Protein AF-A0A4Y2NNW5-F1 (afdb_monomer_lite)

pLDDT: mean 79.13, std 19.4, range [31.53, 97.62]

Organism: Araneus ventricosus (NCBI:txid182803)

Sequence (100 aa):
MILTDFLPQFYQGRVCKYASRQTVSRRLHKGGLFTRRSVVCVPLSPEHVRARLHWVHEHRSWTPEQWGNVLFTDESRFNIQNDSRRATIWRESGIRKRPC

Foldseek 3Di:
DDPPPPDPPPFDDDDPPPDDPVRVQVVLVVVQWDKDFADADDDDDPVNVVVVVVVCVVCVPPDPVNVVPDDDDDDDDDDPDDPPPGDIDIDHPPDRDHDD

Structure (mmCIF, N/CA/C/O backbone):
data_AF-A0A4Y2NNW5-F1
#
_entry.id   AF-A0A4Y2NNW5-F1
#
loop_
_ato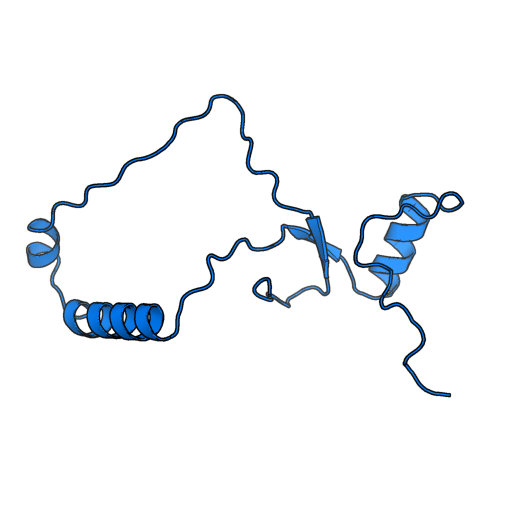m_site.group_PDB
_atom_site.id
_atom_site.type_symbol
_atom_site.label_atom_id
_atom_site.label_alt_id
_atom_site.label_comp_id
_atom_site.label_asym_id
_atom_site.label_entity_id
_atom_site.label_seq_id
_atom_site.pdbx_PDB_ins_code
_atom_site.Cartn_x
_atom_site.Cartn_y
_atom_site.Cartn_z
_atom_site.occupancy
_atom_site.B_iso_or_equiv
_atom_site.auth_seq_id
_atom_site.auth_comp_id
_atom_site.auth_asym_id
_atom_site.auth_atom_id
_atom_site.pdbx_PDB_model_num
ATOM 1 N N . MET A 1 1 ? 3.824 -27.145 -34.377 1.00 35.53 1 MET A N 1
ATOM 2 C CA . MET A 1 1 ? 4.802 -26.071 -34.087 1.00 35.53 1 MET A CA 1
ATOM 3 C C . MET A 1 1 ? 4.299 -25.312 -32.882 1.00 35.53 1 MET A C 1
ATOM 5 O O . MET A 1 1 ? 3.271 -24.656 -32.961 1.00 35.53 1 MET A O 1
ATOM 9 N N . ILE A 1 2 ? 4.929 -25.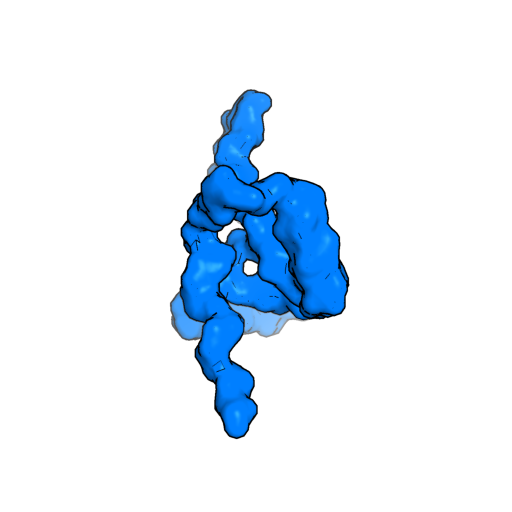572 -31.745 1.00 32.34 2 ILE A N 1
ATOM 10 C CA . ILE A 1 2 ? 4.390 -25.320 -30.413 1.00 32.34 2 ILE A CA 1
ATOM 11 C C . ILE A 1 2 ? 4.745 -23.880 -30.023 1.00 32.34 2 ILE A C 1
ATOM 13 O O . ILE A 1 2 ? 5.879 -23.442 -30.197 1.00 32.34 2 ILE A O 1
ATOM 17 N N . LEU A 1 3 ? 3.751 -23.134 -29.542 1.00 31.53 3 LEU A N 1
ATOM 18 C CA . LEU A 1 3 ? 3.855 -21.773 -29.007 1.00 31.53 3 LEU A CA 1
ATOM 19 C C . LEU A 1 3 ? 4.614 -21.764 -27.665 1.00 31.53 3 LEU A C 1
ATOM 21 O O . LEU A 1 3 ? 4.049 -21.413 -26.634 1.00 31.53 3 LEU A O 1
ATOM 25 N N . THR A 1 4 ? 5.881 -22.180 -27.651 1.00 37.91 4 THR A N 1
ATOM 26 C CA . THR A 1 4 ? 6.716 -22.190 -26.432 1.00 37.91 4 THR A CA 1
ATOM 27 C C . THR A 1 4 ? 8.071 -21.504 -26.587 1.00 37.91 4 THR A C 1
ATOM 29 O O . THR A 1 4 ? 8.717 -21.234 -25.581 1.00 37.91 4 THR A O 1
ATOM 32 N N . ASP A 1 5 ? 8.475 -21.113 -27.798 1.00 39.25 5 ASP A N 1
ATOM 33 C CA . ASP A 1 5 ? 9.846 -20.621 -28.017 1.00 39.25 5 ASP A CA 1
ATOM 34 C C . ASP A 1 5 ? 9.989 -19.092 -28.023 1.00 39.25 5 ASP A C 1
ATOM 36 O O . ASP A 1 5 ? 11.098 -18.564 -28.106 1.00 39.25 5 ASP A O 1
ATOM 40 N N . PHE A 1 6 ? 8.894 -18.344 -27.856 1.00 39.09 6 PHE A N 1
ATOM 41 C CA . PHE A 1 6 ? 8.965 -16.892 -27.684 1.00 39.09 6 PHE A CA 1
ATOM 42 C C . PHE A 1 6 ? 8.998 -16.495 -26.196 1.00 39.09 6 PHE A C 1
ATOM 44 O O . PHE A 1 6 ? 8.045 -15.967 -25.633 1.00 39.09 6 PHE A O 1
ATOM 51 N N . LEU A 1 7 ? 10.203 -16.649 -25.633 1.00 35.22 7 LEU A N 1
ATOM 52 C CA . LEU A 1 7 ? 10.831 -15.732 -24.667 1.00 35.22 7 LEU A CA 1
ATOM 53 C C . LEU A 1 7 ? 10.523 -15.895 -23.160 1.00 35.22 7 LEU A C 1
ATOM 55 O O . LEU A 1 7 ? 9.870 -15.038 -22.564 1.00 35.22 7 LEU A O 1
ATOM 59 N N . PRO A 1 8 ? 11.213 -16.820 -22.464 1.00 35.38 8 PRO A N 1
ATOM 60 C CA . PRO A 1 8 ? 11.460 -16.699 -21.022 1.00 35.38 8 PRO A CA 1
ATOM 61 C C . PRO A 1 8 ? 12.517 -15.625 -20.676 1.00 35.38 8 PRO A C 1
ATOM 63 O O . PRO A 1 8 ? 12.764 -15.347 -19.509 1.00 35.38 8 PRO A O 1
ATOM 66 N N . GLN A 1 9 ? 13.175 -15.010 -21.669 1.00 40.91 9 GLN A N 1
ATOM 67 C CA . GLN A 1 9 ? 14.404 -14.225 -21.451 1.00 40.91 9 GLN A CA 1
ATOM 68 C C . GLN A 1 9 ? 14.227 -12.697 -21.503 1.00 40.91 9 GLN A C 1
ATOM 70 O O . GLN A 1 9 ? 15.166 -11.965 -21.193 1.00 40.91 9 GLN A O 1
ATOM 75 N N . PHE A 1 10 ? 13.043 -12.180 -21.855 1.00 45.53 10 PHE A N 1
ATOM 76 C CA . PHE A 1 10 ? 12.833 -10.726 -21.996 1.00 45.53 10 PHE A CA 1
ATOM 77 C C . PHE A 1 10 ? 12.488 -9.997 -20.688 1.00 45.53 10 PHE A C 1
ATOM 79 O O . PHE A 1 10 ? 12.419 -8.769 -20.672 1.00 45.53 10 PHE A O 1
ATOM 86 N N . TYR A 1 11 ? 12.321 -10.722 -19.578 1.00 44.00 11 TYR A N 1
ATOM 87 C CA . TYR A 1 11 ? 11.945 -10.139 -18.284 1.00 44.00 11 TYR A CA 1
ATOM 88 C C . TYR A 1 11 ? 13.109 -9.549 -17.480 1.00 44.00 11 TYR A C 1
ATOM 90 O O . TYR A 1 11 ? 12.878 -8.877 -16.478 1.00 44.00 11 TYR A O 1
ATOM 98 N N . GLN A 1 12 ? 14.354 -9.727 -17.921 1.00 40.59 12 GLN A N 1
ATOM 99 C CA . GLN A 1 12 ? 15.528 -9.226 -17.208 1.00 40.59 12 GLN A CA 1
ATOM 100 C C . GLN A 1 12 ? 16.409 -8.384 -18.125 1.00 40.59 12 GLN A C 1
ATOM 102 O O . GLN A 1 12 ? 17.420 -8.856 -18.632 1.00 40.59 12 GLN A O 1
ATOM 107 N N . GLY A 1 13 ? 16.003 -7.126 -18.331 1.00 43.41 13 GLY A N 1
ATOM 108 C CA . GLY A 1 13 ? 16.891 -5.958 -18.461 1.00 43.41 13 GLY A CA 1
ATOM 109 C C . GLY A 1 13 ? 18.027 -5.962 -19.494 1.00 43.41 13 GLY A C 1
ATOM 110 O O . GLY A 1 13 ? 18.808 -5.013 -19.508 1.00 43.41 13 GLY A O 1
ATOM 111 N N . ARG A 1 14 ? 18.162 -6.965 -20.365 1.00 45.72 14 ARG A N 1
ATOM 112 C CA . ARG A 1 14 ? 19.207 -6.994 -21.389 1.00 45.72 14 ARG A CA 1
ATOM 113 C C . ARG A 1 14 ? 18.729 -6.230 -22.613 1.00 45.72 14 ARG A C 1
ATOM 115 O O . ARG A 1 14 ? 17.921 -6.712 -23.398 1.00 45.72 14 ARG A O 1
ATOM 122 N N . VAL A 1 15 ? 19.255 -5.019 -22.770 1.00 53.56 15 VAL A N 1
ATOM 123 C CA . VAL A 1 15 ? 19.190 -4.269 -24.026 1.00 53.56 15 VAL A CA 1
ATOM 124 C C . VAL A 1 15 ? 19.766 -5.168 -25.125 1.00 53.56 15 VAL A C 1
ATOM 126 O O . VAL A 1 15 ? 20.934 -5.552 -25.055 1.00 53.56 15 VAL A O 1
ATOM 129 N N . CYS A 1 16 ? 18.963 -5.538 -26.128 1.00 54.69 16 CYS A N 1
ATOM 130 C CA . CYS A 1 16 ? 19.492 -6.135 -27.351 1.00 54.69 16 CYS A CA 1
ATOM 131 C C . CYS A 1 16 ? 20.492 -5.135 -27.941 1.00 54.69 16 CYS A C 1
ATOM 133 O O . CYS A 1 16 ? 20.080 -4.097 -28.454 1.00 54.69 16 CYS A O 1
ATOM 135 N N . LYS A 1 17 ? 21.795 -5.431 -27.857 1.00 60.88 17 LYS A N 1
ATOM 136 C CA . LYS A 1 17 ? 22.890 -4.524 -28.253 1.00 60.88 17 LYS A CA 1
ATOM 137 C C . LYS A 1 17 ? 22.816 -4.050 -29.721 1.00 60.88 17 LYS A C 1
ATOM 139 O O . LYS A 1 17 ? 23.522 -3.124 -30.088 1.00 60.88 17 LYS A O 1
ATOM 144 N N . TYR A 1 18 ? 21.941 -4.655 -30.530 1.00 69.31 18 TYR A N 1
ATOM 145 C CA . TYR A 1 18 ? 21.785 -4.432 -31.972 1.00 69.31 18 TYR A CA 1
ATOM 146 C C . TYR A 1 18 ? 20.441 -3.810 -32.389 1.00 69.31 18 TYR A C 1
ATOM 148 O O . TYR A 1 18 ? 20.206 -3.615 -33.577 1.00 69.31 18 TYR A O 1
ATOM 156 N N . ALA A 1 19 ? 19.531 -3.519 -31.455 1.00 78.88 19 ALA A N 1
ATOM 157 C CA . ALA A 1 19 ? 18.210 -2.981 -31.783 1.00 78.88 19 ALA A CA 1
ATOM 158 C C . ALA A 1 19 ? 17.943 -1.670 -31.042 1.00 78.88 19 ALA A C 1
ATOM 160 O O . ALA A 1 19 ? 18.147 -1.565 -29.834 1.00 78.88 19 ALA A O 1
ATOM 161 N N . SER A 1 20 ? 17.436 -0.666 -31.763 1.00 86.44 20 SER A N 1
ATOM 162 C CA . SER A 1 20 ? 17.064 0.610 -31.153 1.00 86.44 20 SER A CA 1
ATOM 163 C C . SER A 1 20 ? 15.855 0.457 -30.225 1.00 86.44 20 SER A C 1
ATOM 165 O O . SER A 1 20 ? 14.958 -0.368 -30.445 1.00 86.44 20 SER A O 1
ATOM 167 N N . ARG A 1 21 ? 15.784 1.312 -29.197 1.00 84.00 21 ARG A N 1
ATOM 168 C CA . ARG A 1 21 ? 14.651 1.369 -28.257 1.00 84.00 21 ARG A CA 1
ATOM 169 C C . ARG A 1 21 ? 13.315 1.560 -28.982 1.00 84.00 21 ARG A C 1
ATOM 171 O O . ARG A 1 21 ? 12.307 0.995 -28.559 1.00 84.00 21 ARG A O 1
ATOM 178 N N . GLN A 1 22 ? 13.299 2.333 -30.071 1.00 87.19 22 GLN A N 1
ATOM 179 C CA . GLN A 1 22 ? 12.095 2.557 -30.873 1.00 87.19 22 GLN A CA 1
ATOM 180 C C . GLN A 1 22 ? 11.624 1.264 -31.545 1.00 87.19 22 GLN A C 1
ATOM 182 O O . GLN A 1 22 ? 10.430 0.965 -31.512 1.00 87.19 22 GLN A O 1
ATOM 187 N N . THR A 1 23 ? 12.542 0.474 -32.106 1.00 88.50 23 THR A N 1
ATOM 188 C CA . THR A 1 23 ? 12.213 -0.807 -32.747 1.00 88.50 23 THR A CA 1
ATOM 189 C C . THR A 1 23 ? 11.641 -1.802 -31.740 1.00 88.50 23 THR A C 1
ATOM 191 O O . THR A 1 23 ? 10.608 -2.418 -32.010 1.00 88.50 23 THR A O 1
ATOM 194 N N . VAL A 1 24 ? 12.249 -1.900 -30.553 1.00 86.75 24 VAL A N 1
ATOM 195 C CA . VAL A 1 24 ? 11.749 -2.748 -29.458 1.00 86.75 24 VAL A CA 1
ATOM 196 C C . VAL A 1 24 ? 10.351 -2.300 -29.013 1.00 86.75 24 VAL A C 1
ATOM 198 O O . VAL A 1 24 ? 9.438 -3.118 -28.950 1.00 86.75 24 VAL A O 1
ATOM 201 N N . SER A 1 25 ? 10.146 -0.997 -28.796 1.00 88.12 25 SER A N 1
ATOM 202 C CA . SER A 1 25 ? 8.849 -0.431 -28.395 1.00 88.12 25 SER A CA 1
ATOM 203 C C . SER A 1 25 ? 7.739 -0.715 -29.415 1.00 88.12 25 SER A C 1
ATOM 205 O O . SER A 1 25 ? 6.668 -1.196 -29.053 1.00 88.12 25 SER A O 1
ATOM 207 N N . ARG A 1 26 ? 8.002 -0.505 -30.714 1.00 90.75 26 ARG A N 1
ATOM 208 C CA . ARG A 1 26 ? 7.028 -0.790 -31.784 1.00 90.75 26 ARG A CA 1
ATOM 209 C C . ARG A 1 26 ? 6.641 -2.267 -31.834 1.00 90.75 26 ARG A C 1
ATOM 211 O O . ARG A 1 26 ? 5.467 -2.580 -32.007 1.00 90.75 26 ARG A O 1
ATOM 218 N N . ARG A 1 27 ? 7.614 -3.172 -31.678 1.00 91.81 27 ARG A N 1
ATOM 219 C CA . ARG A 1 27 ? 7.358 -4.621 -31.644 1.00 91.81 27 ARG A CA 1
ATOM 220 C C . ARG A 1 27 ? 6.511 -5.015 -30.433 1.00 91.81 27 ARG A C 1
ATOM 222 O O . ARG A 1 27 ? 5.569 -5.781 -30.603 1.00 91.81 27 ARG A O 1
ATOM 229 N N . LEU A 1 28 ? 6.795 -4.453 -29.258 1.00 89.62 28 LEU A N 1
ATOM 230 C CA . LEU A 1 28 ? 6.021 -4.701 -28.038 1.00 89.62 28 LEU A CA 1
ATOM 231 C C . LEU A 1 28 ? 4.587 -4.164 -28.148 1.00 89.62 28 LEU A C 1
ATOM 233 O O . LEU A 1 28 ? 3.648 -4.896 -27.848 1.00 89.62 28 LEU A O 1
ATOM 237 N N . HIS A 1 29 ? 4.396 -2.953 -28.682 1.00 91.75 29 HIS A N 1
ATOM 238 C CA . HIS A 1 29 ? 3.057 -2.413 -28.941 1.00 91.75 29 HIS A CA 1
ATOM 239 C C . HIS A 1 29 ? 2.276 -3.241 -29.966 1.00 91.75 29 HIS A C 1
ATOM 241 O O . HIS A 1 29 ? 1.081 -3.457 -29.780 1.00 91.75 29 HIS A O 1
ATOM 247 N N . LYS A 1 30 ? 2.933 -3.751 -31.020 1.00 90.94 30 LYS A N 1
ATOM 248 C CA . LYS A 1 30 ? 2.291 -4.662 -31.984 1.00 90.94 30 LYS A CA 1
ATOM 249 C C . LYS A 1 30 ? 1.786 -5.944 -31.307 1.00 90.94 30 LYS A C 1
ATOM 251 O O . LYS A 1 30 ? 0.776 -6.488 -31.731 1.00 90.94 30 LYS A O 1
ATOM 256 N N . GLY A 1 31 ? 2.469 -6.397 -30.255 1.00 89.00 31 GLY A N 1
ATOM 257 C CA . GLY A 1 31 ? 2.039 -7.503 -29.395 1.00 89.00 31 GLY A CA 1
ATOM 258 C C . GLY A 1 31 ? 1.074 -7.108 -28.268 1.00 89.00 31 GLY A C 1
ATOM 259 O O . GLY A 1 31 ? 0.861 -7.911 -27.370 1.00 89.00 31 GLY A O 1
ATOM 260 N N . GLY A 1 32 ? 0.532 -5.883 -28.253 1.00 89.94 32 GLY A N 1
ATOM 261 C CA . GLY A 1 32 ? -0.417 -5.425 -27.227 1.00 89.94 32 GLY A CA 1
ATOM 262 C C . GLY A 1 32 ? 0.202 -5.110 -25.857 1.00 89.94 32 GLY A C 1
ATOM 263 O O . GLY A 1 32 ? -0.525 -4.889 -24.885 1.00 89.94 32 GLY A O 1
ATOM 264 N N . LEU A 1 33 ? 1.533 -5.068 -25.756 1.00 90.19 33 LEU A N 1
ATOM 265 C CA . LEU A 1 33 ? 2.248 -4.786 -24.514 1.00 90.19 33 LEU A CA 1
ATOM 266 C C . LEU A 1 33 ? 2.574 -3.302 -24.398 1.00 90.19 33 LEU A C 1
ATOM 268 O O . LEU A 1 33 ? 3.143 -2.707 -25.309 1.00 90.19 33 LEU A O 1
ATOM 272 N N . PHE A 1 34 ? 2.308 -2.727 -23.229 1.00 89.44 34 PHE A N 1
ATOM 273 C CA . PHE A 1 34 ? 2.562 -1.320 -22.943 1.00 89.44 34 PHE A CA 1
ATOM 274 C C . PHE A 1 34 ? 3.382 -1.146 -21.668 1.00 89.44 34 PHE A C 1
ATOM 276 O O . PHE A 1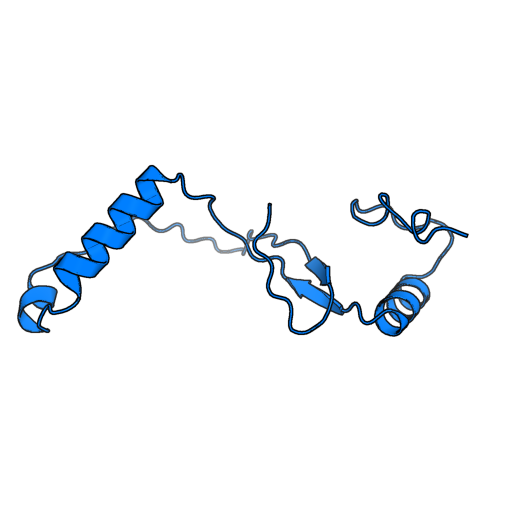 34 ? 3.303 -1.948 -20.734 1.00 89.44 34 PHE A O 1
ATOM 283 N N . THR A 1 35 ? 4.132 -0.049 -21.594 1.00 87.44 35 THR A N 1
ATOM 284 C CA . THR A 1 35 ? 4.866 0.328 -20.384 1.00 87.44 35 THR A CA 1
ATOM 285 C C . THR A 1 35 ? 3.904 0.695 -19.256 1.00 87.44 35 THR A C 1
ATOM 287 O O . THR A 1 35 ? 2.983 1.502 -19.415 1.00 87.44 35 THR A O 1
ATOM 290 N N . ARG A 1 36 ? 4.098 0.096 -18.082 1.00 86.81 36 ARG A N 1
ATOM 291 C CA . ARG A 1 36 ? 3.322 0.364 -16.865 1.00 86.81 36 ARG A CA 1
ATOM 292 C C . ARG A 1 36 ? 4.246 0.347 -15.655 1.00 86.81 36 ARG A C 1
ATOM 294 O O . ARG A 1 36 ? 5.214 -0.407 -15.610 1.00 86.81 36 ARG A O 1
ATOM 301 N N . ARG A 1 37 ? 3.922 1.142 -14.634 1.00 84.69 37 ARG A N 1
ATOM 302 C CA . ARG A 1 37 ? 4.583 1.017 -13.329 1.00 84.69 37 ARG A CA 1
ATOM 303 C C . ARG A 1 37 ? 4.197 -0.323 -12.708 1.00 84.69 37 ARG A C 1
ATOM 305 O O . ARG A 1 37 ? 3.009 -0.661 -12.661 1.00 84.69 37 ARG A O 1
ATOM 312 N N . SER A 1 38 ? 5.194 -1.076 -12.250 1.00 80.12 38 SER A N 1
ATOM 313 C CA . SER A 1 38 ? 4.945 -2.245 -11.411 1.00 80.12 38 SER A CA 1
ATOM 314 C C . SER A 1 38 ? 4.166 -1.812 -10.170 1.00 80.12 38 SER A C 1
ATOM 316 O O . SER A 1 38 ? 4.362 -0.727 -9.613 1.00 80.12 38 SER A O 1
ATOM 318 N N . VAL A 1 39 ? 3.211 -2.648 -9.778 1.00 82.12 39 VAL A N 1
ATOM 319 C CA . VAL A 1 39 ? 2.588 -2.520 -8.463 1.00 82.12 39 VAL A CA 1
ATOM 320 C C . VAL A 1 39 ? 3.657 -2.932 -7.457 1.00 82.12 39 VAL A C 1
ATOM 322 O O . VAL A 1 39 ? 4.388 -3.867 -7.731 1.00 82.12 39 VAL A O 1
ATOM 325 N N . VAL A 1 40 ? 3.776 -2.254 -6.322 1.00 79.56 40 VAL A N 1
ATOM 326 C CA . VAL A 1 40 ? 4.559 -2.768 -5.192 1.00 79.56 40 VAL A CA 1
ATOM 327 C C . VAL A 1 40 ? 3.546 -3.262 -4.175 1.00 79.56 40 VAL A C 1
ATOM 329 O O . VAL A 1 40 ? 2.606 -2.543 -3.836 1.00 79.56 40 VAL A O 1
ATOM 332 N N . CYS A 1 41 ? 3.682 -4.518 -3.779 1.00 80.88 41 CYS A N 1
ATOM 333 C CA . CYS A 1 41 ? 2.794 -5.200 -2.853 1.00 80.88 41 CYS A CA 1
ATOM 334 C C . CYS A 1 41 ? 3.671 -5.811 -1.769 1.00 80.88 41 CYS A C 1
ATOM 336 O O . CYS A 1 41 ? 4.633 -6.496 -2.097 1.00 80.88 41 CYS A O 1
ATOM 338 N N . VAL A 1 42 ? 3.331 -5.579 -0.503 1.00 84.12 42 VAL A N 1
ATOM 339 C CA . VAL A 1 42 ? 3.905 -6.360 0.594 1.00 84.12 42 VAL A CA 1
ATOM 340 C C . VAL A 1 42 ? 3.159 -7.697 0.610 1.00 84.12 42 VAL A C 1
ATOM 342 O O . VAL A 1 42 ? 1.930 -7.675 0.744 1.00 84.12 42 VAL A O 1
ATOM 345 N N . PRO A 1 43 ? 3.832 -8.842 0.398 1.00 85.44 43 PRO A N 1
ATOM 346 C CA . PRO A 1 43 ? 3.173 -10.136 0.475 1.00 85.44 43 PRO A CA 1
ATOM 347 C C . PRO A 1 43 ? 2.636 -10.334 1.894 1.00 85.44 43 PRO A C 1
ATOM 349 O O . PRO A 1 43 ? 3.357 -10.188 2.879 1.00 85.44 43 PRO A O 1
ATOM 352 N N . LEU A 1 44 ? 1.341 -10.621 1.999 1.00 88.88 44 LEU A N 1
ATOM 353 C CA . LEU A 1 44 ? 0.694 -10.917 3.271 1.00 88.88 44 LEU A CA 1
ATOM 354 C C . LEU A 1 44 ? 0.710 -12.428 3.483 1.00 88.88 44 LEU A C 1
ATOM 356 O O . LEU A 1 44 ? 0.340 -13.179 2.582 1.00 88.88 44 LEU A O 1
ATOM 360 N N . SER A 1 45 ? 1.094 -12.865 4.682 1.00 93.00 45 SER A N 1
ATOM 361 C CA . SER A 1 45 ? 0.894 -14.254 5.086 1.00 93.00 45 SER A CA 1
ATOM 362 C C . SER A 1 45 ? -0.612 -14.558 5.183 1.00 93.00 45 SER A C 1
ATOM 364 O O . SER A 1 45 ? -1.413 -13.645 5.425 1.00 93.00 45 SER A O 1
ATOM 366 N N . PRO A 1 46 ? -1.032 -15.827 5.041 1.00 94.75 46 PRO A N 1
ATOM 367 C CA . PRO A 1 46 ? -2.431 -16.215 5.231 1.00 94.75 46 PRO A CA 1
ATOM 368 C C . PRO A 1 46 ? -2.995 -15.815 6.605 1.00 94.75 46 PRO A C 1
ATOM 370 O O . PRO A 1 46 ? -4.178 -15.505 6.734 1.00 94.75 46 PRO A O 1
ATOM 373 N N . GLU A 1 47 ? -2.153 -15.785 7.638 1.00 96.69 47 GLU A N 1
ATOM 374 C CA . GLU A 1 47 ? -2.507 -15.311 8.981 1.00 96.69 47 GLU A CA 1
ATOM 375 C C . GLU A 1 47 ? -2.822 -13.817 8.993 1.00 96.69 47 GLU A C 1
ATOM 377 O O . GLU A 1 47 ? -3.897 -13.428 9.449 1.00 96.69 47 GLU A O 1
ATOM 382 N N . HIS A 1 48 ? -1.953 -12.988 8.404 1.00 95.2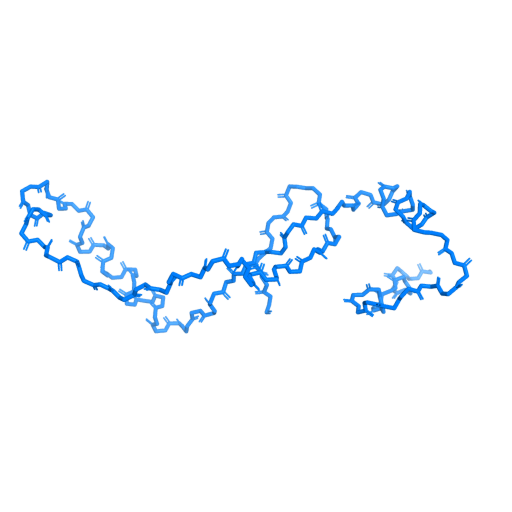5 48 HIS A N 1
ATOM 383 C CA . HIS A 1 48 ? -2.205 -11.552 8.281 1.00 95.25 48 HIS A CA 1
ATOM 384 C C . HIS A 1 48 ? -3.473 -11.259 7.471 1.00 95.25 48 HIS A C 1
ATOM 386 O O . HIS A 1 48 ? -4.198 -10.316 7.786 1.00 95.25 48 HIS A O 1
ATOM 392 N N . VAL A 1 49 ? -3.770 -12.061 6.442 1.00 95.25 49 VAL A N 1
ATOM 393 C CA . VAL A 1 49 ? -5.017 -11.930 5.671 1.00 95.25 49 VAL A CA 1
ATOM 394 C C . VAL A 1 49 ? -6.234 -12.206 6.553 1.00 95.25 49 VAL A C 1
ATOM 396 O O . VAL A 1 49 ? -7.156 -11.390 6.570 1.00 95.25 49 VAL A O 1
ATOM 399 N N . ARG A 1 50 ? -6.233 -13.308 7.314 1.00 97.25 50 ARG A N 1
ATOM 400 C CA . ARG A 1 50 ? -7.336 -13.651 8.228 1.00 97.25 50 ARG A CA 1
ATOM 401 C C . ARG A 1 50 ? -7.542 -12.585 9.302 1.00 97.25 50 ARG A C 1
ATOM 403 O O . ARG A 1 50 ? -8.671 -12.143 9.487 1.00 97.25 50 ARG A O 1
ATOM 410 N N . ALA A 1 51 ? -6.466 -12.126 9.941 1.00 97.12 51 ALA A N 1
ATOM 411 C CA . ALA A 1 51 ? -6.533 -11.088 10.970 1.00 97.12 51 ALA A CA 1
ATOM 412 C C . ALA A 1 51 ? -7.111 -9.773 10.422 1.00 97.12 51 ALA A C 1
ATOM 414 O O . ALA A 1 51 ? -8.000 -9.182 11.029 1.00 97.12 51 ALA A O 1
ATOM 415 N N . ARG A 1 52 ? -6.669 -9.344 9.230 1.00 96.25 52 ARG A N 1
ATOM 416 C CA . ARG A 1 52 ? -7.206 -8.139 8.577 1.00 96.25 52 ARG A CA 1
ATOM 417 C C . ARG A 1 52 ? -8.682 -8.282 8.216 1.00 96.25 52 ARG A C 1
ATOM 419 O O . ARG A 1 52 ? -9.432 -7.331 8.400 1.00 96.25 52 ARG A O 1
ATOM 426 N N . LEU A 1 53 ? -9.101 -9.440 7.701 1.00 96.81 53 LEU A N 1
ATOM 427 C CA . LEU A 1 53 ? -10.510 -9.693 7.385 1.00 96.81 53 LEU A CA 1
ATOM 428 C C . LEU A 1 53 ? -11.379 -9.661 8.643 1.00 96.81 53 LEU A C 1
ATOM 430 O O . LEU A 1 53 ? -12.416 -9.005 8.634 1.00 96.81 53 LEU A O 1
ATOM 434 N N . HIS A 1 54 ? -10.938 -10.317 9.718 1.00 97.62 54 HIS A N 1
ATOM 435 C CA . HIS A 1 54 ? -11.635 -10.303 11.003 1.00 97.62 54 HIS A CA 1
ATOM 436 C C . HIS A 1 54 ? -11.819 -8.876 11.519 1.00 97.62 54 HIS A C 1
ATOM 438 O O . HIS A 1 54 ? -12.945 -8.451 11.761 1.00 97.62 54 HIS A O 1
ATOM 444 N N . TRP A 1 55 ? -10.727 -8.107 11.559 1.00 96.12 55 TRP A N 1
ATOM 445 C CA . TRP A 1 55 ? -10.752 -6.718 12.004 1.00 96.12 55 TRP A CA 1
ATOM 446 C C . TRP A 1 55 ? -11.738 -5.873 11.186 1.00 96.12 55 TRP A C 1
ATOM 448 O O . TRP A 1 55 ? -12.561 -5.157 11.751 1.00 96.12 55 TRP A O 1
ATOM 458 N N . VAL A 1 56 ? -11.730 -6.010 9.853 1.00 96.75 56 VAL A N 1
ATOM 459 C CA . VAL A 1 56 ? -12.685 -5.306 8.981 1.00 96.75 56 VAL A CA 1
ATOM 460 C C . VAL A 1 56 ? -14.125 -5.710 9.285 1.00 96.75 56 VAL A C 1
ATOM 462 O O . VAL A 1 56 ? -14.992 -4.844 9.297 1.00 96.75 56 VAL A O 1
ATOM 465 N N . HIS A 1 57 ? -14.406 -6.992 9.521 1.00 96.94 57 HIS A N 1
ATOM 466 C CA . HIS A 1 57 ? -15.759 -7.447 9.838 1.00 96.94 57 HIS A CA 1
ATOM 467 C C . HIS A 1 57 ? -16.274 -6.879 11.164 1.00 96.94 57 HIS A C 1
ATOM 469 O O . HIS A 1 57 ? -17.414 -6.421 11.203 1.00 96.94 57 HIS A O 1
ATOM 475 N N . GLU A 1 58 ? -15.440 -6.846 12.202 1.00 96.31 58 GLU A N 1
ATOM 476 C CA . GLU A 1 58 ? -15.795 -6.282 13.513 1.00 96.31 58 GLU A CA 1
ATOM 477 C C . GLU A 1 58 ? -16.057 -4.772 13.455 1.00 96.31 58 GLU A C 1
ATOM 479 O O . GLU A 1 58 ? -16.959 -4.266 14.121 1.00 96.31 58 GLU A O 1
ATOM 484 N N . HIS A 1 59 ? -15.292 -4.053 12.632 1.00 95.62 59 HIS A N 1
ATOM 485 C CA . HIS A 1 59 ? -15.326 -2.591 12.575 1.00 95.62 59 HIS A CA 1
ATOM 486 C C . HIS A 1 59 ? -16.172 -2.053 11.408 1.00 95.62 59 HIS A C 1
ATOM 488 O O . HIS A 1 59 ? -16.296 -0.843 11.223 1.00 95.62 59 HIS A O 1
ATOM 494 N N . ARG A 1 60 ? -16.793 -2.933 10.607 1.00 95.50 60 ARG A N 1
ATOM 495 C CA . ARG A 1 60 ? -17.565 -2.556 9.408 1.00 95.50 60 ARG A CA 1
ATOM 496 C C . ARG A 1 60 ? -18.752 -1.645 9.718 1.00 95.50 60 ARG A C 1
ATOM 498 O O . ARG A 1 60 ? -19.091 -0.800 8.894 1.00 95.50 60 ARG A O 1
ATOM 505 N N . SER A 1 61 ? -19.417 -1.869 10.847 1.00 95.81 61 SER A N 1
ATOM 506 C CA . SER A 1 61 ? -20.621 -1.139 11.262 1.00 95.81 61 SER A CA 1
ATOM 507 C C . SER A 1 61 ? -20.333 -0.039 12.282 1.00 95.81 61 SER A C 1
ATOM 509 O O . SER A 1 61 ? -21.259 0.432 12.938 1.00 95.81 61 SER A O 1
ATOM 511 N N . TRP A 1 62 ? -19.066 0.340 12.462 1.00 97.00 62 TRP A N 1
ATOM 512 C CA . TRP A 1 62 ? -18.711 1.397 13.399 1.00 97.00 62 TRP A CA 1
ATOM 513 C C . TRP A 1 62 ? -19.234 2.756 12.944 1.00 97.00 62 TRP A C 1
ATOM 515 O O . TRP A 1 62 ? -19.138 3.131 11.773 1.00 97.00 62 TRP A O 1
ATOM 525 N N . THR A 1 63 ? -19.766 3.489 13.912 1.00 96.62 63 THR A N 1
ATOM 526 C CA . THR A 1 63 ? -20.290 4.847 13.759 1.00 96.62 63 THR A CA 1
ATOM 527 C C . THR A 1 63 ? -19.161 5.886 13.775 1.00 96.62 63 THR A C 1
ATOM 529 O O . THR A 1 63 ? -18.075 5.607 14.295 1.00 96.62 63 THR A O 1
ATOM 532 N N . PRO A 1 64 ? -19.375 7.092 13.217 1.00 95.50 64 PRO A N 1
ATOM 533 C CA . PRO A 1 64 ? -18.390 8.174 13.268 1.00 95.50 64 PRO A CA 1
ATOM 534 C C . PRO A 1 64 ? -17.912 8.503 14.689 1.00 95.50 64 PRO A C 1
ATOM 536 O O . PRO A 1 64 ? -16.728 8.761 14.892 1.00 95.50 64 PRO A O 1
ATOM 539 N N . GLU A 1 65 ? -18.800 8.427 15.680 1.00 96.50 65 GLU A N 1
ATOM 540 C CA . GLU A 1 65 ? -18.490 8.680 17.089 1.00 96.50 65 GLU A CA 1
ATOM 541 C C . GLU A 1 65 ? -17.532 7.622 17.651 1.00 96.50 65 GLU A C 1
ATOM 543 O O . GLU A 1 65 ? -16.617 7.945 18.408 1.00 96.50 65 GLU A O 1
ATOM 548 N N . GLN A 1 66 ? -17.691 6.358 17.243 1.00 95.69 66 GLN A N 1
ATOM 549 C CA . GLN A 1 66 ? -16.772 5.280 17.618 1.00 95.69 66 GLN A CA 1
ATOM 550 C C . GLN A 1 66 ? -15.392 5.468 16.982 1.00 95.69 66 GLN A C 1
ATOM 552 O O . GLN A 1 66 ? -14.383 5.296 17.665 1.00 95.69 66 GLN A O 1
ATOM 557 N N . TRP A 1 67 ? -15.331 5.889 15.714 1.00 96.19 67 TRP A N 1
ATOM 558 C CA . TRP A 1 67 ? -14.063 6.243 15.066 1.00 96.19 67 TRP A CA 1
ATOM 559 C C . TRP A 1 67 ? -13.378 7.442 15.726 1.00 96.19 67 TRP A C 1
ATOM 561 O O . TRP A 1 67 ? -12.152 7.460 15.815 1.00 96.19 67 TRP A O 1
ATOM 571 N N . GLY A 1 68 ? -14.152 8.405 16.236 1.00 95.44 68 GLY A N 1
ATOM 572 C CA . GLY A 1 68 ? -13.639 9.582 16.941 1.00 95.44 68 GLY A CA 1
ATOM 573 C C . GLY A 1 68 ? -12.861 9.267 18.223 1.00 95.44 68 GLY A C 1
ATOM 574 O O . GLY A 1 68 ? -12.059 10.087 18.659 1.00 95.44 68 GLY A O 1
ATOM 575 N N . ASN A 1 69 ? -13.042 8.072 18.793 1.00 95.44 69 ASN A N 1
ATOM 576 C CA . ASN A 1 69 ? -12.316 7.622 19.983 1.00 95.44 69 ASN A CA 1
ATOM 577 C C . ASN A 1 69 ? -11.001 6.889 19.660 1.00 95.44 69 ASN A C 1
ATOM 579 O O . ASN A 1 69 ? -10.280 6.501 20.580 1.00 95.44 69 ASN A O 1
ATOM 583 N N . VAL A 1 70 ? -10.675 6.668 18.380 1.00 95.19 70 VAL A N 1
ATOM 584 C CA . VAL A 1 70 ? -9.456 5.958 17.970 1.00 95.19 70 VAL A CA 1
ATOM 585 C C . VAL A 1 70 ? -8.351 6.950 17.626 1.00 95.19 70 VAL A C 1
ATOM 587 O O . VAL A 1 70 ? -8.466 7.727 16.681 1.00 95.19 70 VAL A O 1
ATOM 590 N N . LEU A 1 71 ? -7.232 6.870 18.348 1.00 96.56 71 LEU A N 1
ATOM 591 C CA . LEU A 1 71 ? -6.007 7.581 17.995 1.00 96.56 71 LEU A CA 1
ATOM 592 C C . LEU A 1 71 ? -5.124 6.693 17.110 1.00 96.56 71 LEU A C 1
ATOM 594 O O . LEU A 1 71 ? -4.603 5.676 17.565 1.00 96.56 71 LEU A O 1
ATOM 598 N N . PHE A 1 72 ? -4.925 7.093 15.854 1.00 94.56 72 PHE A N 1
ATOM 599 C CA . PHE A 1 72 ? -3.979 6.436 14.952 1.00 94.56 72 PHE A CA 1
ATOM 600 C C . PHE A 1 72 ? -2.594 7.076 15.074 1.00 94.56 72 PHE A C 1
ATOM 602 O O . PHE A 1 72 ? -2.445 8.284 14.893 1.00 94.56 72 PHE A O 1
ATOM 609 N N . THR A 1 73 ? -1.578 6.259 15.339 1.00 96.75 73 THR A N 1
ATOM 610 C CA . THR A 1 73 ? -0.171 6.675 15.396 1.00 96.75 73 THR A CA 1
ATOM 611 C C . THR A 1 73 ? 0.652 5.814 14.448 1.00 96.75 73 THR A C 1
ATOM 613 O O . THR A 1 73 ? 0.508 4.593 14.458 1.00 96.75 73 THR A O 1
ATOM 616 N N . ASP A 1 74 ? 1.518 6.435 13.656 1.00 95.44 74 ASP A N 1
ATOM 617 C CA . ASP A 1 74 ? 2.481 5.747 12.794 1.00 95.44 74 ASP A CA 1
ATOM 618 C C . ASP A 1 74 ? 3.706 6.644 12.576 1.00 95.44 74 ASP A C 1
ATOM 620 O O . ASP A 1 74 ? 3.630 7.867 12.732 1.00 95.44 74 ASP A O 1
ATOM 624 N N . GLU A 1 75 ? 4.827 6.044 12.196 1.00 94.94 75 GLU A N 1
ATOM 625 C CA . GLU A 1 75 ? 6.051 6.761 11.853 1.00 94.94 75 GLU A CA 1
ATOM 626 C C . GLU A 1 75 ? 6.183 6.884 10.333 1.00 94.94 75 GLU A C 1
ATOM 628 O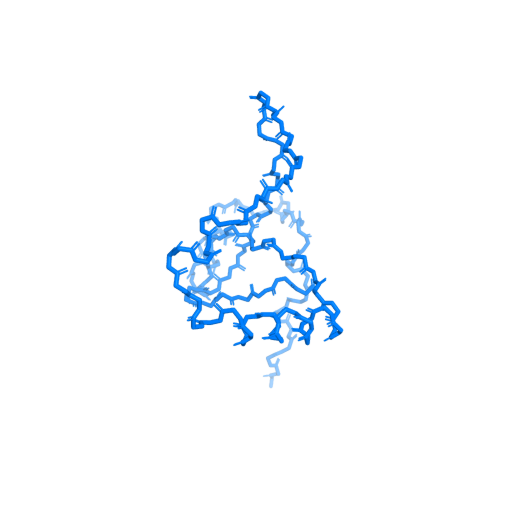 O . GLU A 1 75 ? 6.072 5.915 9.585 1.00 94.94 75 GLU A O 1
ATOM 633 N N . SER A 1 76 ? 6.453 8.094 9.843 1.00 87.44 76 SER A N 1
ATOM 634 C CA . SER A 1 76 ? 6.641 8.355 8.414 1.00 87.44 76 SER A CA 1
ATOM 635 C C . SER A 1 76 ? 8.022 8.926 8.128 1.00 87.44 76 SER A C 1
ATOM 637 O O . SER A 1 76 ? 8.505 9.824 8.814 1.00 87.44 76 SER A O 1
ATOM 639 N N . ARG A 1 77 ? 8.649 8.438 7.053 1.00 86.50 77 ARG A N 1
ATOM 640 C CA . ARG A 1 77 ? 9.927 8.955 6.557 1.00 86.50 77 ARG A CA 1
ATOM 641 C C . ARG A 1 77 ? 9.695 10.067 5.533 1.00 86.50 77 ARG A C 1
ATOM 643 O O . ARG A 1 77 ? 9.069 9.834 4.502 1.00 86.50 77 ARG A O 1
ATOM 650 N N . PHE A 1 78 ? 10.279 11.241 5.763 1.00 81.81 78 PHE A N 1
ATOM 651 C CA . PHE A 1 78 ? 10.275 12.357 4.812 1.00 81.81 78 PHE A CA 1
ATOM 652 C C . PHE A 1 78 ? 11.632 12.452 4.103 1.00 81.81 78 PHE A C 1
ATOM 654 O O . PHE A 1 78 ? 12.661 12.631 4.747 1.00 81.81 78 PHE A O 1
ATOM 661 N N . ASN A 1 79 ? 11.641 12.323 2.771 1.00 83.12 79 ASN A N 1
ATOM 662 C CA . ASN A 1 79 ? 12.851 12.429 1.950 1.00 83.12 79 ASN A CA 1
ATOM 663 C C . ASN A 1 79 ? 12.716 13.594 0.953 1.00 83.12 79 ASN A C 1
ATOM 665 O O . ASN A 1 79 ? 11.698 13.707 0.273 1.00 83.12 79 ASN A O 1
ATOM 669 N N . ILE A 1 80 ? 13.763 14.419 0.819 1.00 84.44 80 ILE A N 1
ATOM 670 C CA . ILE A 1 80 ? 13.819 15.553 -0.131 1.00 84.44 80 ILE A CA 1
ATOM 671 C C . ILE A 1 80 ? 13.875 15.064 -1.588 1.00 84.44 80 ILE A C 1
ATOM 673 O O . ILE A 1 80 ? 13.354 15.707 -2.496 1.00 84.44 80 ILE A O 1
ATOM 677 N N . GLN A 1 81 ? 14.480 13.899 -1.823 1.00 78.12 81 GLN A N 1
ATOM 678 C CA . GLN A 1 81 ? 14.509 13.244 -3.125 1.00 78.12 81 GLN A CA 1
ATOM 679 C C . GLN A 1 81 ? 13.713 11.943 -3.060 1.00 78.12 81 GLN A C 1
ATOM 681 O O . GLN A 1 81 ? 13.849 11.156 -2.123 1.00 78.12 81 GLN A O 1
ATOM 686 N N . ASN A 1 82 ? 12.875 11.712 -4.068 1.00 68.12 82 ASN A N 1
ATOM 687 C CA . ASN A 1 82 ? 12.073 10.502 -4.143 1.00 68.12 82 ASN A CA 1
ATOM 688 C C . ASN A 1 82 ? 12.946 9.315 -4.586 1.00 68.12 82 ASN A C 1
ATOM 690 O O . ASN A 1 82 ? 13.244 9.166 -5.771 1.00 68.12 82 ASN A O 1
ATOM 694 N N . ASP A 1 83 ? 13.332 8.460 -3.639 1.00 69.19 83 ASP A N 1
ATOM 695 C CA . ASP A 1 83 ? 14.103 7.243 -3.916 1.00 69.19 83 ASP A CA 1
ATOM 696 C C . ASP A 1 83 ? 13.241 6.072 -4.418 1.00 69.19 83 ASP A C 1
ATOM 698 O O . ASP A 1 83 ? 13.796 5.032 -4.773 1.00 69.19 83 ASP A O 1
ATOM 702 N N . SER A 1 84 ? 11.906 6.222 -4.482 1.00 65.75 84 SER A N 1
ATOM 703 C CA . SER A 1 84 ? 10.995 5.118 -4.800 1.00 65.75 84 SER A CA 1
ATOM 704 C C . SER A 1 84 ? 11.130 4.678 -6.264 1.00 65.75 84 SER A C 1
ATOM 706 O O . SER A 1 84 ? 10.359 5.031 -7.161 1.00 65.75 84 SER A O 1
ATOM 708 N N . ARG A 1 85 ? 12.149 3.859 -6.530 1.00 67.75 85 ARG A N 1
ATOM 709 C CA . ARG A 1 85 ? 12.469 3.296 -7.844 1.00 67.75 85 ARG A CA 1
ATOM 710 C C . ARG A 1 85 ? 11.506 2.162 -8.172 1.00 67.75 85 ARG A C 1
ATOM 712 O O . ARG A 1 85 ? 11.868 0.988 -8.190 1.00 67.75 85 ARG A O 1
ATOM 719 N N . ARG A 1 86 ? 10.250 2.505 -8.462 1.00 74.81 86 ARG A N 1
ATOM 720 C CA . ARG A 1 86 ? 9.295 1.532 -9.007 1.00 74.81 86 ARG A CA 1
ATOM 721 C C . ARG A 1 86 ? 9.723 1.147 -10.418 1.00 74.81 86 ARG A C 1
ATOM 723 O O . ARG A 1 86 ? 9.738 1.986 -11.319 1.00 74.81 86 ARG A O 1
ATOM 730 N N . ALA A 1 87 ? 10.027 -0.133 -10.614 1.00 79.31 87 ALA A N 1
ATOM 731 C CA . ALA A 1 87 ? 10.379 -0.659 -11.924 1.00 79.31 87 ALA A CA 1
ATOM 732 C C . ALA A 1 87 ? 9.227 -0.449 -12.921 1.00 79.31 87 ALA A C 1
ATOM 734 O O . ALA A 1 87 ? 8.049 -0.635 -12.587 1.00 79.31 87 ALA A O 1
ATOM 735 N N . THR A 1 88 ? 9.567 -0.074 -14.154 1.00 82.19 88 THR A N 1
ATOM 736 C CA . THR A 1 88 ? 8.616 -0.048 -15.271 1.00 82.19 88 THR A CA 1
ATOM 737 C C . THR A 1 88 ? 8.659 -1.398 -15.973 1.00 82.19 88 THR A C 1
ATOM 739 O O . THR A 1 88 ? 9.729 -1.852 -16.364 1.00 82.19 88 THR A O 1
ATOM 742 N N . ILE A 1 89 ? 7.498 -2.025 -16.135 1.00 85.19 89 ILE A N 1
ATOM 743 C CA . ILE A 1 89 ? 7.330 -3.320 -16.800 1.00 85.19 89 ILE A CA 1
ATOM 744 C C . ILE A 1 89 ? 6.511 -3.146 -18.080 1.00 85.19 89 ILE A C 1
ATOM 746 O O . ILE A 1 89 ? 5.690 -2.232 -18.177 1.00 85.19 89 ILE A O 1
ATOM 750 N N . TRP A 1 90 ? 6.712 -4.029 -19.052 1.00 85.94 90 TRP A N 1
ATOM 751 C CA . TRP A 1 90 ? 5.837 -4.148 -20.217 1.00 85.94 90 TRP A CA 1
ATOM 752 C C . TRP A 1 90 ? 4.756 -5.185 -19.914 1.00 85.94 90 TRP A C 1
ATOM 754 O O . TRP A 1 90 ? 5.077 -6.309 -19.533 1.00 85.94 90 TRP A O 1
ATOM 764 N N . ARG A 1 91 ? 3.481 -4.807 -20.028 1.00 87.12 91 ARG A N 1
ATOM 765 C CA . ARG A 1 91 ? 2.343 -5.715 -19.810 1.00 87.12 91 ARG A CA 1
ATOM 766 C C . ARG A 1 91 ? 1.143 -5.327 -20.664 1.00 87.12 91 ARG A C 1
ATOM 768 O O . ARG A 1 91 ? 1.046 -4.183 -21.108 1.00 87.12 91 ARG A O 1
ATOM 7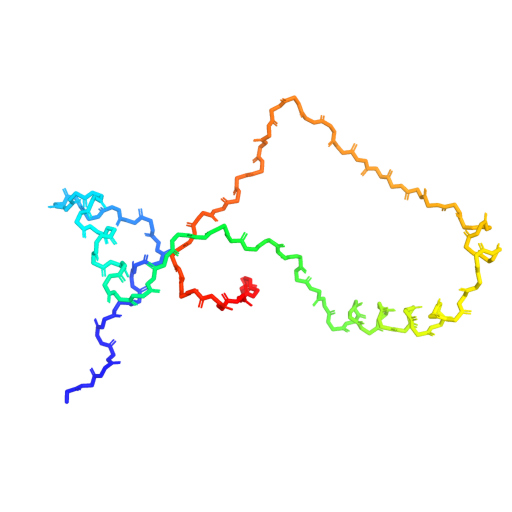75 N N . GLU A 1 92 ? 0.225 -6.267 -20.845 1.00 87.94 92 GLU A N 1
ATOM 776 C CA . GLU A 1 92 ? -1.054 -6.026 -21.512 1.00 87.94 92 GLU A CA 1
ATOM 777 C C . GLU A 1 92 ? -1.857 -4.926 -20.807 1.00 87.94 92 GLU A C 1
ATOM 779 O O . GLU A 1 92 ? -1.785 -4.734 -19.583 1.00 87.94 92 GLU A O 1
ATOM 784 N N . SER A 1 93 ? -2.619 -4.170 -21.596 1.00 78.94 93 SER A N 1
ATOM 785 C CA . SER A 1 93 ? -3.517 -3.156 -21.049 1.00 78.94 93 SER A CA 1
ATOM 786 C C . SER A 1 93 ? -4.681 -3.820 -20.305 1.00 78.94 93 SER A C 1
ATOM 788 O O . SER A 1 93 ? -5.130 -4.897 -20.673 1.00 78.94 93 SER A O 1
ATOM 790 N N . GLY A 1 94 ? -5.160 -3.196 -19.229 1.00 77.19 94 GLY A N 1
ATOM 791 C CA . GLY A 1 94 ? -6.282 -3.711 -18.432 1.00 77.19 94 GLY A CA 1
ATOM 792 C C . GLY A 1 94 ? -5.927 -4.797 -17.407 1.00 77.19 94 GLY A C 1
ATOM 793 O O . GLY A 1 94 ? -6.642 -4.938 -16.419 1.00 77.19 94 GLY A O 1
ATOM 794 N N . ILE A 1 95 ? -4.794 -5.498 -17.539 1.00 72.38 95 ILE A N 1
ATOM 795 C CA . ILE A 1 95 ? -4.415 -6.544 -16.577 1.00 72.38 95 ILE A CA 1
ATOM 796 C C . ILE A 1 95 ? -3.566 -5.966 -15.434 1.00 72.38 95 ILE A C 1
ATOM 798 O O . ILE A 1 95 ? -2.382 -5.639 -15.583 1.00 72.38 95 ILE A O 1
ATOM 802 N N . ARG A 1 96 ? -4.159 -5.887 -14.237 1.00 71.69 96 ARG A N 1
ATOM 803 C CA . ARG A 1 96 ? -3.449 -5.559 -12.990 1.00 71.69 96 ARG A CA 1
ATOM 804 C C . ARG A 1 96 ? -3.056 -6.843 -12.256 1.00 71.69 96 ARG A C 1
ATOM 806 O O . ARG A 1 96 ? -3.823 -7.355 -11.451 1.00 71.69 96 ARG A O 1
ATOM 813 N N . LYS A 1 97 ? -1.837 -7.336 -12.487 1.00 67.94 97 LYS A N 1
ATOM 814 C CA . LYS A 1 97 ? -1.253 -8.419 -11.672 1.00 67.94 97 LYS A CA 1
ATOM 815 C C . LYS A 1 97 ? -0.544 -7.847 -10.442 1.00 67.94 97 LYS A C 1
ATOM 817 O O . LYS A 1 97 ? 0.093 -6.790 -10.534 1.00 67.94 97 LYS A O 1
ATOM 822 N N . ARG A 1 98 ? -0.667 -8.531 -9.301 1.00 65.12 98 ARG A N 1
ATOM 823 C CA . ARG A 1 98 ? 0.245 -8.326 -8.165 1.00 65.12 98 ARG A CA 1
ATOM 824 C C . ARG A 1 98 ? 1.619 -8.879 -8.568 1.00 65.12 98 ARG A C 1
ATOM 826 O O . ARG A 1 98 ? 1.652 -9.857 -9.314 1.00 65.12 98 ARG A O 1
ATOM 833 N N . PRO A 1 99 ? 2.725 -8.256 -8.142 1.00 60.84 99 PRO A N 1
ATOM 834 C CA . PRO A 1 99 ? 4.030 -8.896 -8.237 1.00 60.84 99 PRO A CA 1
ATOM 835 C C . PRO A 1 99 ? 3.976 -10.221 -7.485 1.00 60.84 99 PRO A C 1
ATOM 837 O O . PRO A 1 99 ? 3.381 -10.273 -6.406 1.00 60.84 99 PRO A O 1
ATOM 840 N N . CYS A 1 100 ? 4.534 -11.255 -8.100 1.00 51.09 100 CYS A N 1
ATOM 841 C CA . CYS A 1 100 ? 4.932 -12.477 -7.417 1.00 51.09 100 CYS A CA 1
ATOM 842 C C . CYS A 1 100 ? 6.088 -12.181 -6.460 1.00 51.09 100 CYS A C 1
ATOM 844 O O . CYS A 1 100 ? 6.963 -11.371 -6.853 1.00 51.09 100 CYS A O 1
#

InterPro domains:
  IPR002492 Transposase, Tc1-like [PF01498] (19-60)
  IPR036397 Ribonuclease H superfamily [G3DSA:3.30.420.10] (34-100)

Secondary structure (DSSP, 8-state):
--TT-S-SSTTS----TTS-HHHHHHHHHHTTEEEEEPP--PPPPHHHHHHHHHHHHHHTT--HHHHHT----------SS----PPEEEEETT--PPP-

Radius of gyration: 21.74 Å; chains: 1; bounding box: 44×42×54 Å